Protein AF-A0A7V7L2M0-F1 (afdb_monomer_lite)

Foldseek 3Di:
DPPVPADWDADPNDTDSHPVVVVVVVVVVVCCVVVVDVDDDDPDDDFPDPWDDDPNDIDHTD

Secondary structure (DSSP, 8-state):
--TT-PPPEEETTEEESSHHHHHHHHHHHHHHHTTS-S---SS----SS--EEETTEEE---

pLDDT: mean 88.33, std 7.96, range [50.22, 95.81]

Radius of gyration: 17.79 Å; chains: 1; bounding box: 42×22×41 Å

Structure (mmCIF, N/CA/C/O backbone):
data_AF-A0A7V7L2M0-F1
#
_entry.id   AF-A0A7V7L2M0-F1
#
loop_
_atom_site.group_PDB
_atom_site.id
_atom_site.type_symbol
_atom_site.label_atom_id
_atom_site.label_alt_id
_atom_site.label_comp_id
_atom_site.label_asym_id
_atom_site.label_entity_id
_atom_site.label_seq_id
_atom_site.pdbx_PDB_ins_code
_atom_site.Cartn_x
_atom_site.Cartn_y
_atom_site.Cartn_z
_atom_site.occupancy
_atom_site.B_iso_or_equiv
_atom_site.auth_seq_id
_atom_site.auth_comp_id
_atom_site.auth_asym_id
_atom_site.auth_atom_id
_atom_site.pdbx_PDB_model_num
ATOM 1 N N . MET A 1 1 ? 13.738 6.738 19.446 1.00 50.22 1 MET A N 1
ATOM 2 C CA . MET A 1 1 ? 14.280 5.670 18.573 1.00 50.22 1 MET A CA 1
ATOM 3 C C . MET A 1 1 ? 13.119 4.858 18.028 1.00 50.22 1 MET A C 1
ATOM 5 O O . MET A 1 1 ? 12.257 4.501 18.820 1.00 50.22 1 MET A O 1
ATOM 9 N N . SER A 1 2 ? 13.048 4.596 16.717 1.00 59.97 2 SER A N 1
ATOM 10 C CA . SER A 1 2 ? 12.047 3.646 16.205 1.00 59.97 2 SER A CA 1
ATOM 11 C C . SER A 1 2 ? 12.450 2.230 16.632 1.00 59.97 2 SER A C 1
ATOM 13 O O . SER A 1 2 ? 13.641 1.918 16.647 1.00 59.97 2 SER A O 1
ATOM 15 N N . LYS A 1 3 ? 11.478 1.387 17.008 1.00 68.44 3 LYS A N 1
ATOM 16 C CA . LYS A 1 3 ? 11.711 0.046 17.585 1.00 68.44 3 LYS A CA 1
ATOM 17 C C . LYS A 1 3 ? 12.608 -0.853 16.715 1.00 68.44 3 LYS A C 1
ATOM 19 O O . LYS A 1 3 ? 13.263 -1.739 17.245 1.00 68.44 3 LYS A O 1
ATOM 24 N N . TYR A 1 4 ? 12.657 -0.590 15.406 1.00 77.06 4 TYR A N 1
ATOM 25 C CA . TYR A 1 4 ? 13.384 -1.389 14.414 1.00 77.06 4 TYR A CA 1
ATOM 26 C C . TYR A 1 4 ? 14.444 -0.602 13.619 1.00 77.06 4 TYR A C 1
ATOM 28 O O . TYR A 1 4 ? 15.021 -1.139 12.683 1.00 77.06 4 TYR A O 1
ATOM 36 N N . ASN A 1 5 ? 14.701 0.672 13.950 1.00 77.69 5 ASN A N 1
ATOM 37 C CA . ASN A 1 5 ? 15.570 1.572 13.170 1.00 77.69 5 ASN A CA 1
ATOM 38 C C . ASN A 1 5 ? 15.262 1.585 11.652 1.00 77.69 5 ASN A C 1
ATOM 40 O O . ASN A 1 5 ? 16.155 1.744 10.816 1.00 77.69 5 ASN A O 1
ATOM 44 N N . ASN A 1 6 ? 13.987 1.398 11.292 1.00 82.81 6 ASN A N 1
ATOM 45 C CA . ASN A 1 6 ? 13.559 1.393 9.898 1.00 82.81 6 ASN A CA 1
ATOM 46 C C . ASN A 1 6 ? 13.827 2.756 9.253 1.00 82.81 6 ASN A C 1
ATOM 48 O O . ASN A 1 6 ? 13.509 3.804 9.822 1.00 82.81 6 ASN A O 1
ATOM 52 N N . LYS A 1 7 ? 14.412 2.722 8.053 1.00 84.69 7 LYS A N 1
ATOM 53 C CA . LYS A 1 7 ? 14.648 3.903 7.224 1.00 84.69 7 LYS A 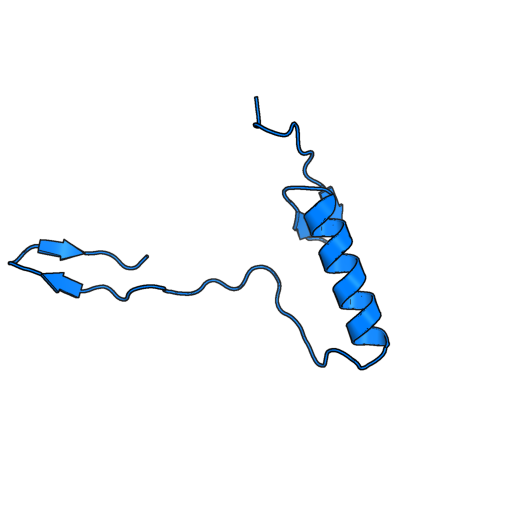CA 1
ATOM 54 C C . LYS A 1 7 ? 13.507 4.040 6.229 1.00 84.69 7 LYS A C 1
ATOM 56 O O . LYS A 1 7 ? 13.152 3.059 5.576 1.00 84.69 7 LYS A O 1
ATOM 61 N N . LYS A 1 8 ? 12.983 5.260 6.096 1.00 89.06 8 LYS A N 1
ATOM 62 C CA . LYS A 1 8 ? 12.022 5.577 5.041 1.00 89.06 8 LYS A CA 1
ATOM 63 C C . LYS A 1 8 ? 12.697 5.427 3.681 1.00 89.06 8 LYS A C 1
ATOM 65 O O . LYS A 1 8 ? 13.839 5.861 3.511 1.00 89.06 8 LYS A O 1
ATOM 70 N N . VAL A 1 9 ? 11.994 4.840 2.723 1.00 91.06 9 VAL A N 1
ATOM 71 C CA . VAL A 1 9 ? 12.497 4.597 1.365 1.00 91.06 9 VAL A CA 1
ATOM 72 C C . VAL A 1 9 ? 11.586 5.302 0.374 1.00 91.06 9 VAL A C 1
ATOM 74 O O . VAL A 1 9 ? 10.369 5.234 0.495 1.00 91.06 9 VAL A O 1
ATOM 77 N N . LYS A 1 10 ? 12.173 5.999 -0.599 1.00 90.12 10 LYS A N 1
ATOM 78 C CA . LYS A 1 10 ? 11.436 6.585 -1.721 1.00 90.12 10 LYS A CA 1
ATOM 79 C C . LYS A 1 10 ? 11.549 5.655 -2.920 1.00 90.12 10 LYS A C 1
ATOM 81 O O . LYS A 1 10 ? 12.666 5.380 -3.348 1.00 90.12 10 LYS A O 1
ATOM 86 N N . LEU A 1 11 ? 10.423 5.188 -3.443 1.00 87.56 11 LEU A N 1
ATOM 87 C CA . LEU A 1 11 ? 10.368 4.317 -4.613 1.00 87.56 11 LEU A CA 1
ATOM 88 C C . LEU A 1 11 ? 9.127 4.659 -5.441 1.00 87.56 11 LEU A C 1
ATOM 90 O O . LEU A 1 11 ? 8.039 4.800 -4.890 1.00 87.56 11 LEU A O 1
ATOM 94 N N . ASP A 1 12 ? 9.313 4.857 -6.748 1.00 82.44 12 ASP A N 1
ATOM 95 C CA . ASP A 1 12 ? 8.254 5.206 -7.709 1.00 82.44 12 ASP A CA 1
ATOM 96 C C . ASP A 1 12 ? 7.358 6.388 -7.286 1.00 82.44 12 ASP A C 1
ATOM 98 O O . ASP A 1 12 ? 6.160 6.410 -7.539 1.00 82.44 12 ASP A O 1
ATOM 102 N N . GLY A 1 13 ? 7.941 7.385 -6.610 1.00 86.50 13 GLY A N 1
ATOM 103 C CA . GLY A 1 13 ? 7.216 8.558 -6.102 1.00 86.50 13 GLY A CA 1
ATOM 104 C C . GLY A 1 13 ? 6.495 8.345 -4.764 1.00 86.50 13 GLY A C 1
ATOM 105 O O . GLY A 1 13 ? 6.027 9.314 -4.168 1.00 86.50 13 GLY A O 1
ATOM 106 N N . HIS A 1 14 ? 6.472 7.120 -4.239 1.00 87.31 14 HIS A N 1
ATOM 107 C CA . HIS A 1 14 ? 5.909 6.787 -2.933 1.00 87.31 14 HIS A CA 1
ATOM 108 C C . HIS A 1 14 ? 6.985 6.762 -1.841 1.00 87.31 14 HIS A C 1
ATOM 110 O O . HIS A 1 14 ? 8.132 6.379 -2.076 1.00 87.31 14 HIS A O 1
ATOM 116 N N . VAL A 1 15 ? 6.614 7.187 -0.629 1.00 91.50 15 VAL A N 1
ATOM 117 C CA . VAL A 1 15 ? 7.467 7.104 0.564 1.00 91.50 15 VAL A CA 1
ATOM 118 C C . VAL A 1 15 ? 6.979 5.934 1.411 1.00 91.50 15 VAL A C 1
ATOM 120 O O . VAL A 1 15 ? 5.894 6.001 1.979 1.00 91.50 15 VAL A O 1
ATOM 123 N N . PHE A 1 16 ? 7.789 4.890 1.510 1.00 90.44 16 PHE A N 1
ATOM 124 C CA . PHE A 1 16 ? 7.554 3.732 2.367 1.00 90.44 16 PHE A CA 1
ATOM 125 C C . PHE A 1 16 ? 8.205 3.947 3.733 1.00 90.44 16 PHE A C 1
ATOM 127 O O . PHE A 1 16 ? 9.272 4.567 3.824 1.00 90.44 16 PHE A O 1
ATOM 134 N N . ASP A 1 17 ? 7.595 3.430 4.798 1.00 86.81 17 ASP A N 1
ATOM 135 C CA . ASP A 1 17 ? 8.105 3.578 6.165 1.00 86.81 17 ASP A CA 1
ATOM 136 C C . ASP A 1 17 ? 9.226 2.580 6.479 1.00 86.81 17 ASP A C 1
ATOM 138 O O . ASP A 1 17 ? 9.993 2.769 7.429 1.00 86.81 17 ASP A O 1
ATOM 142 N N . SER A 1 18 ? 9.382 1.548 5.648 1.00 89.69 18 SER A N 1
ATOM 143 C CA . SER A 1 18 ? 10.490 0.603 5.730 1.00 89.69 18 SER A CA 1
ATOM 144 C C . SER A 1 18 ? 10.937 0.082 4.364 1.00 89.69 18 SER A C 1
ATOM 146 O O . SER A 1 18 ? 10.197 0.120 3.382 1.00 89.69 18 SER A O 1
ATOM 148 N N . LYS A 1 19 ? 12.154 -0.475 4.320 1.00 89.69 19 LYS A N 1
ATOM 149 C CA . LYS A 1 19 ? 12.658 -1.187 3.138 1.00 89.69 19 LYS A CA 1
ATOM 150 C C . LYS A 1 19 ? 11.786 -2.399 2.782 1.00 89.69 19 LYS A C 1
ATOM 152 O O . LYS A 1 19 ? 11.514 -2.609 1.611 1.00 89.69 19 LYS A O 1
ATOM 157 N N . ALA A 1 20 ? 11.303 -3.139 3.781 1.00 89.56 20 ALA A N 1
ATOM 158 C CA . ALA A 1 20 ? 10.466 -4.318 3.560 1.00 89.56 20 ALA A CA 1
ATOM 159 C C . ALA A 1 20 ? 9.154 -3.980 2.828 1.00 89.56 20 ALA A C 1
ATOM 161 O O . ALA A 1 20 ? 8.727 -4.729 1.955 1.00 89.56 20 ALA A O 1
ATOM 162 N N . GLU A 1 21 ? 8.537 -2.839 3.144 1.00 89.69 21 GLU A N 1
ATOM 163 C CA . GLU A 1 21 ? 7.342 -2.368 2.430 1.00 89.69 21 GLU A CA 1
ATOM 164 C C . GLU A 1 21 ? 7.644 -2.017 0.967 1.00 89.69 21 GLU A C 1
ATOM 166 O O . GLU A 1 21 ? 6.877 -2.386 0.078 1.00 89.69 21 GLU A O 1
ATOM 171 N N . ALA A 1 22 ? 8.774 -1.348 0.709 1.00 91.56 22 ALA A N 1
ATOM 172 C CA . ALA A 1 22 ? 9.207 -1.029 -0.650 1.00 91.56 22 ALA A CA 1
ATOM 173 C C . ALA A 1 22 ? 9.519 -2.301 -1.464 1.00 91.56 22 ALA A C 1
ATOM 175 O O . ALA A 1 22 ? 9.096 -2.419 -2.616 1.00 91.56 22 ALA A O 1
ATOM 176 N N . ASP A 1 23 ? 10.196 -3.278 -0.851 1.00 92.38 23 ASP A N 1
ATOM 177 C CA . ASP A 1 23 ? 10.498 -4.576 -1.463 1.00 92.38 23 ASP A CA 1
ATOM 178 C C . ASP A 1 23 ? 9.197 -5.341 -1.781 1.00 92.38 23 ASP A C 1
ATOM 180 O O . ASP A 1 23 ? 9.042 -5.874 -2.881 1.00 92.38 23 ASP A O 1
ATOM 184 N N . TYR A 1 24 ? 8.211 -5.329 -0.879 1.00 93.06 24 TYR A N 1
ATOM 185 C CA . TYR A 1 24 ? 6.905 -5.947 -1.123 1.00 93.06 24 TYR A CA 1
ATOM 186 C C . TYR A 1 24 ? 6.158 -5.295 -2.296 1.00 93.06 24 TYR A C 1
ATOM 188 O O . TYR A 1 24 ? 5.674 -5.999 -3.183 1.00 93.06 24 TYR A O 1
ATOM 196 N N . TYR A 1 25 ? 6.119 -3.958 -2.350 1.00 93.25 25 TYR A N 1
ATOM 197 C CA . TYR A 1 25 ? 5.541 -3.221 -3.478 1.00 93.25 25 TYR A CA 1
ATOM 198 C C . TYR A 1 25 ? 6.219 -3.587 -4.807 1.00 93.25 25 TYR A C 1
ATOM 200 O O . TYR A 1 25 ? 5.540 -3.825 -5.806 1.00 93.25 25 TYR A O 1
ATOM 208 N N . SER A 1 26 ? 7.550 -3.707 -4.817 1.00 92.12 26 SER A N 1
ATOM 209 C CA . SER A 1 26 ? 8.291 -4.130 -6.011 1.00 92.12 26 SER A CA 1
ATOM 210 C C . SER A 1 26 ? 7.889 -5.537 -6.476 1.00 92.12 26 SER A C 1
ATOM 212 O O . SER A 1 26 ? 7.677 -5.760 -7.668 1.00 92.12 26 SER A O 1
ATOM 214 N N . GLY A 1 27 ? 7.676 -6.466 -5.538 1.00 93.88 27 GLY A N 1
ATOM 215 C CA . GLY A 1 27 ? 7.178 -7.809 -5.829 1.00 93.88 27 GLY A CA 1
ATOM 216 C C . GLY A 1 27 ? 5.769 -7.806 -6.424 1.00 93.88 27 GLY A C 1
ATOM 217 O O . GLY A 1 27 ? 5.507 -8.543 -7.374 1.00 93.88 27 GLY A O 1
ATOM 218 N N . LEU A 1 28 ? 4.875 -6.943 -5.927 1.00 93.44 28 LEU A N 1
ATOM 219 C CA . LEU A 1 28 ? 3.531 -6.784 -6.496 1.00 93.44 28 LEU A CA 1
ATOM 220 C C . LEU A 1 28 ? 3.581 -6.309 -7.952 1.00 93.44 28 LEU A C 1
ATOM 222 O O . LEU A 1 28 ? 2.845 -6.842 -8.780 1.00 93.44 28 LEU A O 1
ATOM 226 N N . LYS A 1 29 ? 4.486 -5.383 -8.296 1.00 92.56 29 LYS A N 1
ATOM 227 C CA . LYS A 1 29 ? 4.688 -4.957 -9.692 1.00 92.56 29 LYS A CA 1
ATOM 228 C C . LYS A 1 29 ? 5.137 -6.101 -10.594 1.00 92.56 29 LYS A C 1
ATOM 230 O O . LYS A 1 29 ? 4.637 -6.221 -11.707 1.00 92.56 29 LYS A O 1
ATOM 235 N N . ILE A 1 30 ? 6.054 -6.947 -10.120 1.00 94.81 30 ILE A N 1
ATOM 236 C CA . ILE A 1 30 ? 6.527 -8.111 -10.885 1.00 94.81 30 ILE A CA 1
ATOM 237 C C . ILE A 1 30 ?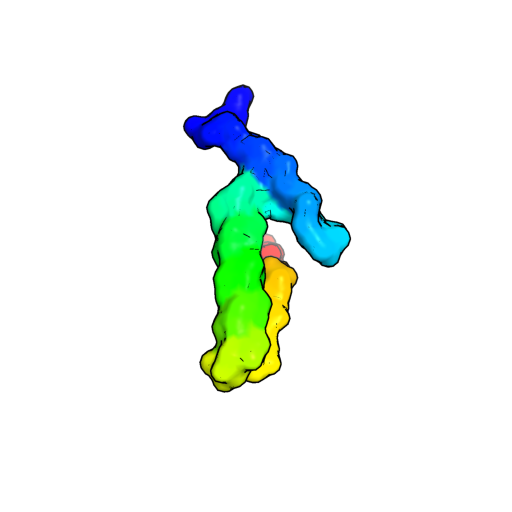 5.369 -9.079 -11.144 1.00 94.81 30 ILE A C 1
ATOM 239 O O . ILE A 1 30 ? 5.169 -9.503 -12.277 1.00 94.81 30 ILE A O 1
ATOM 243 N N . ARG A 1 31 ? 4.563 -9.381 -10.121 1.00 94.88 31 ARG A N 1
ATOM 244 C CA . ARG A 1 31 ? 3.393 -10.266 -10.254 1.00 94.88 31 ARG A CA 1
ATOM 245 C C . ARG A 1 31 ? 2.299 -9.676 -11.140 1.00 94.88 31 ARG A C 1
ATOM 247 O O . ARG A 1 31 ? 1.662 -10.406 -11.892 1.00 94.88 31 ARG A O 1
ATOM 254 N N . GLN A 1 32 ? 2.109 -8.358 -11.096 1.00 93.75 32 GLN A N 1
ATOM 255 C CA . GLN A 1 32 ? 1.214 -7.663 -12.017 1.00 93.75 32 GLN A CA 1
ATOM 256 C C . GLN A 1 32 ? 1.709 -7.784 -13.464 1.00 93.75 32 GLN A C 1
ATOM 258 O O . GLN A 1 32 ? 0.929 -8.113 -14.351 1.00 93.75 32 GLN A O 1
ATOM 263 N N . ALA A 1 33 ? 3.010 -7.592 -13.703 1.00 92.62 33 ALA A N 1
ATOM 264 C CA . ALA A 1 33 ? 3.611 -7.769 -15.025 1.00 92.62 33 ALA A CA 1
ATOM 265 C C . ALA A 1 33 ? 3.548 -9.227 -15.518 1.00 92.62 33 ALA A C 1
ATOM 267 O O . ALA A 1 33 ? 3.398 -9.460 -16.714 1.00 92.62 33 ALA A O 1
ATOM 268 N N . ALA A 1 34 ? 3.615 -10.200 -14.605 1.00 95.62 34 ALA A N 1
ATOM 269 C CA . ALA A 1 34 ? 3.428 -11.621 -14.897 1.00 95.62 34 ALA A CA 1
ATOM 270 C C . ALA A 1 34 ? 1.959 -12.013 -15.164 1.00 95.62 34 ALA A C 1
ATOM 272 O O . ALA A 1 34 ? 1.693 -13.149 -15.546 1.00 95.62 34 ALA A O 1
ATOM 273 N N . GLY A 1 35 ? 1.001 -11.098 -14.969 1.00 94.81 35 GLY A N 1
ATOM 274 C CA . GLY A 1 35 ? -0.430 -11.359 -15.147 1.00 94.81 35 GLY A CA 1
ATOM 275 C C . GLY A 1 35 ? -1.095 -12.108 -13.985 1.00 94.81 35 GLY A C 1
ATOM 276 O O . GLY A 1 35 ? -2.264 -12.465 -14.090 1.00 94.81 35 GLY A O 1
ATOM 277 N N . GLU A 1 36 ? -0.390 -12.326 -12.870 1.00 95.81 36 GLU A N 1
ATOM 278 C CA . GLU A 1 36 ? -0.941 -12.963 -11.661 1.00 95.81 36 GLU A CA 1
ATOM 279 C C . GLU A 1 36 ? -1.865 -12.019 -10.878 1.00 95.81 36 GLU A C 1
ATOM 281 O O . GLU A 1 36 ? -2.774 -12.458 -10.175 1.00 95.81 36 GLU A O 1
ATOM 286 N N . ILE A 1 37 ? -1.619 -10.711 -10.983 1.00 93.25 37 ILE A N 1
ATOM 287 C CA . ILE A 1 37 ? -2.384 -9.659 -10.311 1.00 93.25 37 ILE A CA 1
ATOM 288 C C . ILE A 1 37 ? -2.933 -8.717 -11.378 1.00 93.25 37 ILE A C 1
ATOM 290 O O . ILE A 1 37 ? -2.171 -8.140 -12.146 1.00 93.25 37 ILE A O 1
ATOM 294 N N . THR A 1 38 ? -4.249 -8.511 -11.408 1.00 92.81 38 THR A N 1
ATOM 295 C CA . THR A 1 38 ? -4.875 -7.564 -12.346 1.00 92.81 38 THR A CA 1
ATOM 296 C C . THR A 1 38 ? -4.553 -6.116 -11.969 1.00 92.81 38 THR A C 1
ATOM 298 O O . THR A 1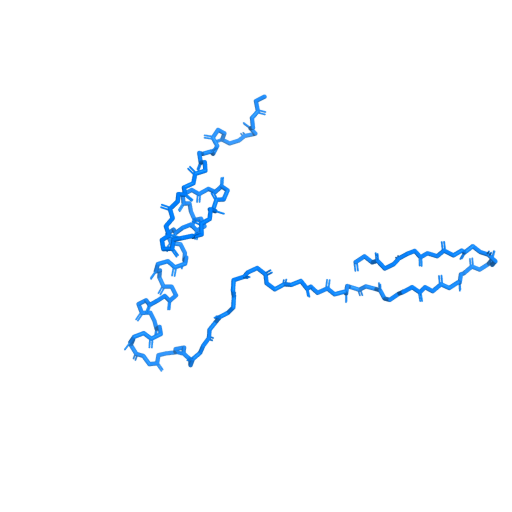 38 ? -4.145 -5.309 -12.804 1.00 92.81 38 THR A O 1
ATOM 301 N N . SER A 1 39 ? -4.695 -5.784 -10.689 1.00 90.38 39 SER A N 1
ATOM 302 C CA . SER A 1 39 ? -4.366 -4.478 -10.129 1.00 90.38 39 SER A CA 1
ATOM 303 C C . SER A 1 39 ? -4.165 -4.588 -8.620 1.00 90.38 39 SER A C 1
ATOM 305 O O . SER A 1 39 ? -4.620 -5.536 -7.980 1.00 90.38 39 SER A O 1
ATOM 307 N N . PHE A 1 40 ? -3.462 -3.616 -8.049 1.00 91.31 40 PHE A N 1
ATOM 308 C CA . PHE A 1 40 ? -3.329 -3.464 -6.607 1.00 91.31 40 PHE A CA 1
ATOM 309 C C . PHE A 1 40 ? -3.310 -1.979 -6.250 1.00 91.31 40 PHE A C 1
ATOM 311 O O . PHE A 1 40 ? -2.912 -1.139 -7.058 1.00 91.31 40 PHE A O 1
ATOM 318 N N . GLU A 1 41 ? -3.730 -1.663 -5.029 1.00 90.12 41 GLU A N 1
ATOM 319 C CA . GLU A 1 41 ? -3.783 -0.298 -4.510 1.00 90.12 41 GLU A CA 1
ATOM 320 C C . GLU A 1 41 ? -2.816 -0.141 -3.338 1.00 90.12 41 GLU A C 1
ATOM 322 O O . GLU A 1 41 ? -2.647 -1.047 -2.517 1.00 90.12 41 GLU A O 1
ATOM 327 N N . LEU A 1 42 ? -2.168 1.021 -3.252 1.00 89.62 42 LEU A N 1
ATOM 328 C CA . LEU A 1 42 ? -1.233 1.319 -2.177 1.00 89.62 42 LEU A CA 1
ATOM 329 C C . LEU A 1 42 ? -1.970 1.929 -0.979 1.00 89.62 42 LEU A C 1
ATOM 331 O O . LEU A 1 42 ? -2.555 3.001 -1.094 1.00 89.62 42 LEU A O 1
ATOM 335 N N . GLN A 1 43 ? -1.871 1.266 0.177 1.00 84.94 43 GLN A N 1
ATOM 336 C CA . GLN A 1 43 ? -2.410 1.729 1.465 1.00 84.94 43 GLN A CA 1
ATOM 337 C C . GLN A 1 43 ? -3.885 2.190 1.407 1.00 84.94 43 GLN A C 1
ATOM 339 O O . GLN A 1 43 ? -4.195 3.318 1.814 1.00 84.94 43 GLN A O 1
ATOM 344 N N . PRO A 1 44 ? -4.815 1.338 0.929 1.00 89.50 44 PRO A N 1
ATOM 345 C CA . PRO A 1 44 ? -6.237 1.662 0.960 1.00 89.50 44 PRO A CA 1
ATOM 346 C C . PRO A 1 44 ? -6.695 1.922 2.400 1.00 89.50 44 PRO A C 1
ATOM 348 O O . PRO A 1 44 ? -6.336 1.200 3.336 1.00 89.50 44 PRO A O 1
ATOM 351 N N . ARG A 1 45 ? -7.485 2.982 2.587 1.00 89.50 45 ARG A N 1
ATOM 352 C CA . ARG A 1 45 ? -8.085 3.311 3.883 1.00 89.50 45 ARG A CA 1
ATOM 353 C C . ARG A 1 45 ? -9.441 2.638 3.988 1.00 89.50 45 ARG A C 1
ATOM 355 O O . ARG A 1 45 ? -10.325 2.908 3.181 1.00 89.50 45 ARG A O 1
ATOM 362 N N . PHE A 1 46 ? -9.610 1.824 5.019 1.00 88.56 46 PHE A N 1
ATOM 363 C CA . PHE A 1 46 ? -10.883 1.192 5.332 1.00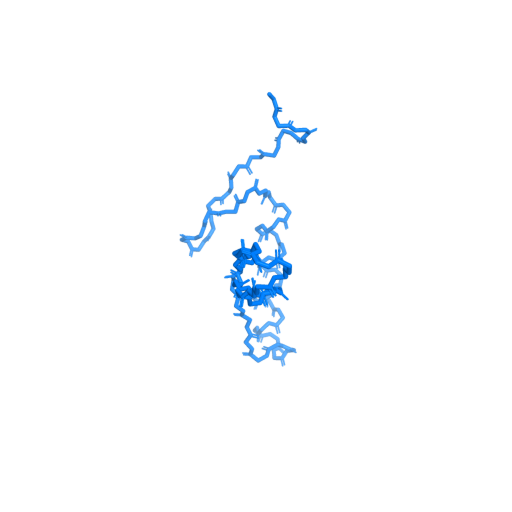 88.56 46 PHE A CA 1
ATOM 364 C C . PHE A 1 46 ? -11.465 1.806 6.593 1.00 88.56 46 PHE A C 1
ATOM 366 O O . PHE A 1 46 ? -10.753 2.012 7.572 1.00 88.56 46 PHE A O 1
ATOM 373 N N . THR A 1 47 ? -12.765 2.080 6.567 1.00 90.44 47 THR A N 1
ATOM 374 C CA . THR A 1 47 ? -13.522 2.370 7.782 1.00 90.44 47 THR A CA 1
ATOM 375 C C . THR A 1 47 ? -13.888 1.040 8.422 1.00 90.44 47 THR A C 1
ATOM 377 O O . THR A 1 47 ? -14.698 0.294 7.875 1.00 90.44 47 THR A O 1
ATOM 380 N N . LEU A 1 48 ? -13.278 0.731 9.562 1.00 91.00 48 LEU A N 1
ATOM 381 C CA . LEU A 1 48 ? -13.561 -0.481 10.325 1.00 91.00 48 LEU A CA 1
ATOM 382 C C . LEU A 1 48 ? -14.917 -0.378 11.013 1.00 91.00 48 LEU A C 1
ATOM 384 O O . LEU A 1 48 ? -15.664 -1.354 11.074 1.00 91.00 48 LEU A O 1
ATOM 388 N N . GLN A 1 49 ? -15.245 0.811 11.517 1.00 90.12 49 GLN A N 1
ATOM 389 C CA . GLN A 1 49 ? -16.519 1.060 12.173 1.00 90.12 49 GLN A CA 1
ATOM 390 C C . GLN A 1 49 ? -17.066 2.435 11.785 1.00 90.12 49 GLN A C 1
ATOM 392 O O . GLN A 1 49 ? -16.370 3.433 11.968 1.00 90.12 49 GLN A O 1
ATOM 397 N N . PRO A 1 50 ? -18.305 2.527 11.267 1.00 90.25 50 PRO A N 1
ATOM 398 C CA . PRO A 1 50 ? -18.931 3.816 11.009 1.00 90.25 50 PRO A CA 1
ATOM 399 C C . PRO A 1 50 ? -19.255 4.534 12.323 1.00 90.25 50 PRO A C 1
ATOM 401 O O . PRO A 1 50 ? -19.346 3.923 13.388 1.00 90.25 50 PRO A O 1
ATOM 404 N N . VAL A 1 51 ? -19.475 5.846 12.243 1.00 91.69 51 VAL A N 1
ATOM 405 C CA . VAL A 1 51 ? -19.919 6.646 13.393 1.00 91.69 51 VAL A CA 1
ATOM 406 C C . VAL A 1 51 ? -21.227 6.071 13.936 1.00 91.69 51 VAL A C 1
ATOM 408 O O . VAL A 1 51 ? -22.186 5.890 13.188 1.00 91.69 51 VAL A O 1
ATOM 411 N N . PHE A 1 52 ? -21.294 5.834 15.243 1.00 92.56 52 PHE A N 1
ATOM 412 C CA . PHE A 1 52 ? -22.503 5.330 15.892 1.00 92.56 52 PHE A CA 1
ATOM 413 C C . PHE A 1 52 ? -22.688 5.936 17.283 1.00 92.56 52 PHE A C 1
ATOM 415 O O . PHE A 1 52 ? -21.774 6.528 17.863 1.00 92.56 52 PHE A O 1
ATOM 422 N N . ILE A 1 53 ? -23.901 5.816 17.818 1.00 93.00 53 ILE A N 1
ATOM 423 C CA . ILE A 1 53 ? -24.252 6.304 19.152 1.00 93.00 53 ILE A CA 1
ATOM 424 C C . ILE A 1 53 ? -24.545 5.094 20.031 1.00 93.00 53 ILE A C 1
ATOM 426 O O . ILE A 1 53 ? -25.354 4.242 19.671 1.00 93.00 53 ILE A O 1
ATOM 430 N N . LYS A 1 54 ? -23.905 5.027 21.199 1.00 91.44 54 LYS A N 1
ATOM 431 C CA . LYS A 1 54 ? -24.184 4.014 22.221 1.00 91.44 54 LYS A CA 1
ATOM 432 C C . LYS A 1 54 ? -24.350 4.703 23.567 1.00 91.44 54 LYS A C 1
ATOM 434 O O . LYS A 1 54 ? -23.470 5.441 24.000 1.00 91.44 54 LYS A O 1
ATOM 439 N N . ASN A 1 55 ? -25.494 4.475 24.211 1.00 91.25 55 ASN A N 1
ATOM 440 C CA . ASN A 1 55 ? -25.858 5.048 25.513 1.00 91.25 55 ASN A CA 1
ATOM 441 C C . ASN A 1 55 ? -25.700 6.582 25.563 1.00 91.25 55 ASN A C 1
ATOM 443 O O . ASN A 1 55 ? -25.104 7.123 26.488 1.00 91.25 55 ASN A O 1
ATOM 447 N N . GLY A 1 56 ? -26.160 7.281 24.518 1.00 90.69 56 GLY A N 1
ATOM 448 C CA . GLY A 1 56 ? -26.055 8.743 24.409 1.00 90.69 56 GLY A CA 1
ATOM 449 C C . GLY A 1 56 ? -24.650 9.280 24.097 1.00 90.69 56 GLY A C 1
ATOM 450 O O . GLY A 1 56 ? -24.499 10.477 23.867 1.00 90.69 56 GLY A O 1
ATOM 451 N N . LYS A 1 57 ? -23.621 8.425 24.028 1.00 89.44 57 LYS A N 1
ATOM 452 C CA . LYS A 1 57 ? -22.255 8.807 23.649 1.00 89.44 57 LYS A CA 1
ATOM 453 C C . LYS A 1 57 ? -22.012 8.538 22.163 1.00 89.44 57 LYS A C 1
ATOM 455 O O . LYS A 1 57 ? -22.300 7.448 21.671 1.00 89.44 57 LYS A O 1
ATOM 460 N N . 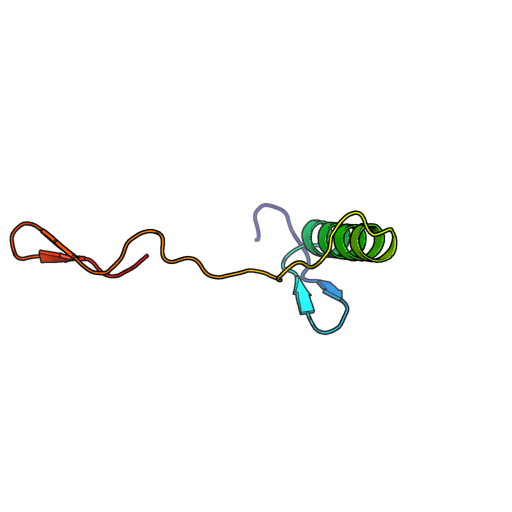LYS A 1 58 ? -21.467 9.532 21.454 1.00 90.31 58 LYS A N 1
ATOM 461 C CA . LYS A 1 58 ? -21.077 9.431 20.039 1.00 90.31 58 LYS A CA 1
ATOM 462 C C . LYS A 1 58 ? -19.676 8.828 19.916 1.00 90.31 58 LYS A C 1
ATOM 464 O O . LYS A 1 58 ? -18.733 9.329 20.527 1.00 90.31 58 LYS A O 1
ATOM 469 N N . TYR A 1 59 ? -19.550 7.783 19.109 1.00 92.12 59 TYR A N 1
ATOM 470 C CA . TYR A 1 59 ? -18.298 7.111 18.775 1.00 92.12 59 TYR A CA 1
ATOM 471 C C . TYR A 1 59 ? -17.936 7.466 17.335 1.00 92.12 59 TYR A C 1
ATOM 473 O O . TYR A 1 59 ? -18.766 7.324 16.438 1.00 92.12 59 TYR A O 1
ATOM 481 N N . GLN A 1 60 ? -16.731 8.002 17.135 1.00 88.50 60 GLN A N 1
ATOM 482 C CA . GLN A 1 60 ? -16.250 8.394 15.810 1.00 88.50 60 GLN A CA 1
ATOM 483 C C . GLN A 1 60 ? -15.844 7.172 14.994 1.00 88.50 60 GLN A C 1
ATOM 485 O O . GLN A 1 60 ? -15.532 6.124 15.559 1.00 88.50 60 GLN A O 1
ATOM 490 N N . ALA A 1 61 ? -15.851 7.340 13.673 1.00 84.94 61 ALA A N 1
ATOM 491 C CA . ALA A 1 61 ? -15.384 6.305 12.775 1.00 84.94 61 ALA A CA 1
ATOM 492 C C . ALA A 1 61 ? -13.892 6.041 12.998 1.00 84.94 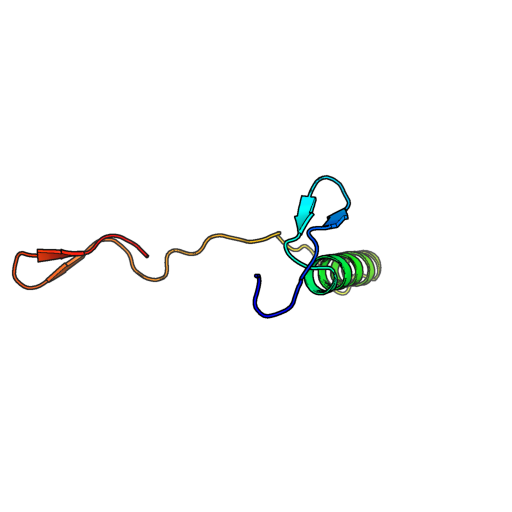61 ALA A C 1
ATOM 494 O O . ALA A 1 61 ? -13.119 6.974 13.239 1.00 84.94 61 ALA A O 1
ATOM 495 N N . MET A 1 62 ? -13.525 4.769 12.927 1.00 71.88 62 MET A N 1
ATOM 496 C CA . MET A 1 62 ? -12.160 4.264 13.068 1.00 71.88 62 MET A CA 1
ATOM 497 C C . MET A 1 62 ? -11.814 3.359 11.898 1.00 71.88 62 MET A C 1
ATOM 499 O O . MET A 1 62 ? -12.753 2.739 11.342 1.00 71.88 62 MET A O 1
#

Sequence (62 aa):
MSKYNNKKVKLDGHVFDSKAEADYYSGLKIRQAAGEITSFELQPRFTLQPVFIKNGKKYQAM